Protein AF-A0A453R093-F1 (afdb_monomer_lite)

InterPro domains:
  IPR000368 Sucrose synthase, first GT-B domain [PF00862] (117-183)
  IPR012820 Sucrose synthase, plant/cyanobacteria [PTHR45839] (2-183)
  IPR056736 Sucrose synthase, EPBD domain [PF24862] (7-94)

Foldseek 3Di:
DPPCVVPPLLVVLQVLLVQCPP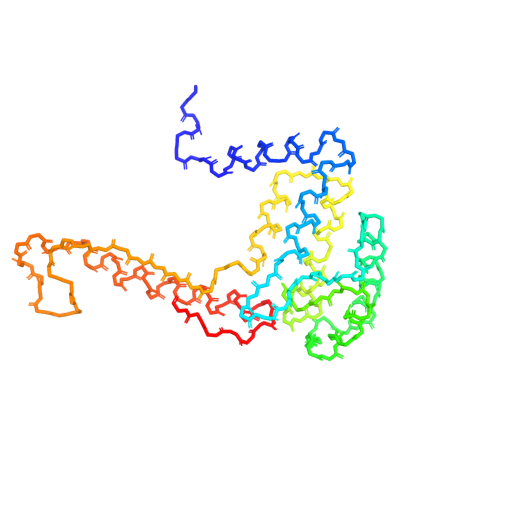DLCSCVVVVVVQAPDDDPNFRAFFHPQQDDPVLLLVLLVVLLVVLVVDDQAAACVVCQVVSVVSGGHFQQFGTSNSNNVLSVLVNCCSVPNDSVSSVVNVVLGLDAAEDDDDDPDADADPDDRDPPVVDHPVNVVVVVVVVVVQVVNVVSCVGRSHDGRGD

pLDDT: mean 90.34, std 8.11, range [52.41, 98.25]

Radius of gyration: 20.09 Å; chains: 1; bounding box: 46×47×55 Å

Organism: Aegilops tauschii subsp. strangulata (NCBI:txid200361)

Structure (mmCIF, N/CA/C/O backbone):
data_AF-A0A453R093-F1
#
_entry.id   AF-A0A453R093-F1
#
loop_
_atom_site.group_PDB
_atom_site.id
_atom_site.type_symbol
_atom_site.label_atom_id
_atom_site.label_alt_id
_atom_site.label_comp_id
_atom_site.label_asym_id
_atom_site.label_entity_id
_atom_site.label_seq_id
_atom_site.pdbx_PDB_ins_code
_atom_site.Cartn_x
_atom_site.Cartn_y
_atom_site.Cartn_z
_atom_site.occupancy
_atom_site.B_iso_or_equiv
_atom_site.auth_seq_id
_atom_site.auth_comp_id
_atom_site.auth_asym_id
_atom_site.auth_atom_id
_atom_site.pdbx_PDB_model_num
ATOM 1 N N . MET A 1 1 ? 12.941 30.585 -0.922 1.00 52.41 1 MET A N 1
ATOM 2 C CA . MET A 1 1 ? 12.038 29.636 -1.615 1.00 52.41 1 MET A CA 1
ATOM 3 C C . MET A 1 1 ? 12.786 28.580 -2.457 1.00 52.41 1 MET A C 1
ATOM 5 O O . MET A 1 1 ? 12.186 27.999 -3.345 1.00 52.41 1 MET A O 1
ATOM 9 N N . SER A 1 2 ? 14.050 28.238 -2.153 1.00 60.12 2 SER A N 1
ATOM 10 C CA . SER A 1 2 ? 14.812 27.173 -2.845 1.00 60.12 2 SER A CA 1
ATOM 11 C C . SER A 1 2 ? 14.693 25.779 -2.205 1.00 60.12 2 SER A C 1
ATOM 13 O O . SER A 1 2 ? 15.036 24.792 -2.839 1.00 60.12 2 SER A O 1
ATOM 15 N N . LYS A 1 3 ? 14.177 25.676 -0.968 1.00 62.78 3 LYS A N 1
ATOM 16 C CA . LYS A 1 3 ? 14.053 24.404 -0.220 1.00 62.78 3 LYS A CA 1
ATOM 17 C C . LYS A 1 3 ? 13.003 23.425 -0.787 1.00 62.78 3 LYS A C 1
ATOM 19 O O . LYS A 1 3 ? 12.952 22.280 -0.351 1.00 62.78 3 LYS A O 1
ATOM 24 N N . SER A 1 4 ? 12.161 23.865 -1.724 1.00 62.12 4 SER A N 1
ATOM 25 C CA . SER A 1 4 ? 11.025 23.089 -2.253 1.00 62.12 4 SER A CA 1
ATOM 26 C C . SER A 1 4 ? 11.316 22.385 -3.586 1.00 62.12 4 SER A C 1
ATOM 28 O O . SER A 1 4 ? 10.558 21.502 -3.983 1.00 62.12 4 SER A O 1
ATOM 30 N N . ILE A 1 5 ? 12.377 22.779 -4.299 1.00 76.50 5 ILE A N 1
ATOM 31 C CA . ILE A 1 5 ? 12.725 22.214 -5.611 1.00 76.50 5 ILE A CA 1
ATOM 32 C C . ILE A 1 5 ? 13.281 20.800 -5.392 1.00 76.50 5 ILE A C 1
ATOM 34 O O . ILE A 1 5 ? 14.203 20.624 -4.603 1.00 76.50 5 ILE A O 1
ATOM 38 N N . GLY A 1 6 ? 12.688 19.797 -6.050 1.00 81.94 6 GLY A N 1
ATOM 39 C CA . GLY A 1 6 ? 13.018 18.375 -5.861 1.00 81.94 6 GLY A CA 1
ATOM 40 C C . GLY A 1 6 ? 12.277 17.677 -4.708 1.00 81.94 6 GLY A C 1
ATOM 41 O O . GLY A 1 6 ? 12.310 16.457 -4.632 1.00 81.94 6 GLY A O 1
ATOM 42 N N . ASN A 1 7 ? 11.539 18.419 -3.869 1.00 82.06 7 ASN A N 1
ATOM 43 C CA . ASN A 1 7 ? 10.863 17.908 -2.662 1.00 82.06 7 ASN A CA 1
ATOM 44 C C . ASN A 1 7 ? 9.322 17.962 -2.765 1.00 82.06 7 ASN A C 1
ATOM 46 O O . ASN A 1 7 ? 8.621 18.230 -1.786 1.00 82.06 7 ASN A O 1
ATOM 50 N N . GLY A 1 8 ? 8.776 17.747 -3.966 1.00 84.62 8 GLY A N 1
ATOM 51 C CA . GLY A 1 8 ? 7.346 17.930 -4.253 1.00 84.62 8 GLY A CA 1
ATOM 52 C C . GLY A 1 8 ? 6.416 17.068 -3.392 1.00 84.62 8 GLY A C 1
ATOM 53 O O . GLY A 1 8 ? 5.395 17.567 -2.922 1.00 84.62 8 GLY A O 1
ATOM 54 N N . VAL A 1 9 ? 6.795 15.814 -3.117 1.00 83.56 9 VAL A N 1
ATOM 55 C CA . VAL A 1 9 ? 5.984 14.893 -2.300 1.00 83.56 9 VAL A CA 1
ATOM 56 C C . VAL A 1 9 ? 5.849 15.373 -0.853 1.00 83.56 9 VAL A C 1
ATOM 58 O O . VAL A 1 9 ? 4.753 15.376 -0.313 1.00 83.56 9 VAL A O 1
ATOM 61 N N . GLN A 1 10 ? 6.918 15.908 -0.257 1.00 81.12 10 GLN A N 1
ATOM 62 C CA . GLN A 1 10 ? 6.897 16.437 1.112 1.00 81.12 10 GLN A CA 1
ATOM 63 C C . GLN A 1 10 ? 5.990 17.669 1.215 1.00 81.12 10 GLN A C 1
ATOM 65 O O . GLN A 1 10 ? 5.255 17.850 2.189 1.00 81.12 10 GLN A O 1
ATOM 70 N N . PHE A 1 11 ? 6.012 18.524 0.187 1.00 82.88 11 PHE A N 1
ATOM 71 C CA . PHE A 1 11 ? 5.107 19.665 0.107 1.00 82.88 11 PHE A CA 1
ATOM 72 C C . PHE A 1 11 ? 3.649 19.214 -0.054 1.00 82.88 11 PHE A C 1
ATOM 74 O O . PHE A 1 11 ? 2.775 19.746 0.634 1.00 82.88 11 PHE A O 1
ATOM 81 N N . LEU A 1 12 ? 3.395 18.225 -0.919 1.00 83.00 12 LEU A N 1
ATOM 82 C CA . LEU A 1 12 ? 2.070 17.646 -1.124 1.00 83.00 12 LEU A CA 1
ATOM 83 C C . LEU A 1 12 ? 1.545 16.987 0.152 1.00 83.00 12 LEU A C 1
ATOM 85 O O . LEU A 1 12 ? 0.411 17.259 0.520 1.00 83.00 12 LEU A O 1
ATOM 89 N N . ASN A 1 13 ? 2.357 16.205 0.864 1.00 83.31 13 ASN A N 1
ATOM 90 C CA . ASN A 1 13 ? 1.965 15.553 2.115 1.00 83.31 13 ASN A CA 1
ATOM 91 C C . ASN A 1 13 ? 1.587 16.581 3.177 1.00 83.31 13 ASN A C 1
ATOM 93 O O . ASN A 1 13 ? 0.552 16.441 3.820 1.00 83.31 13 ASN A O 1
ATOM 97 N N . ARG A 1 14 ? 2.348 17.676 3.301 1.00 83.19 14 ARG A N 1
ATOM 98 C CA . ARG A 1 14 ? 1.981 18.785 4.192 1.00 83.19 14 ARG A CA 1
ATOM 99 C C . ARG A 1 14 ? 0.681 19.467 3.762 1.00 83.19 14 ARG A C 1
ATOM 101 O O . ARG A 1 14 ? -0.111 19.847 4.618 1.00 83.19 14 ARG A O 1
ATOM 108 N N . HIS A 1 15 ? 0.452 19.626 2.458 1.00 83.62 15 HIS A N 1
ATOM 109 C CA . HIS A 1 15 ? -0.776 20.228 1.940 1.00 83.62 15 HIS A CA 1
ATOM 110 C C . HIS A 1 15 ? -2.001 19.325 2.141 1.00 83.62 15 HIS A C 1
ATOM 112 O O . HIS A 1 15 ? -2.993 19.774 2.711 1.00 83.62 15 HIS A O 1
ATOM 118 N N . LEU A 1 16 ? -1.923 18.060 1.717 1.00 79.62 16 LEU A N 1
ATOM 119 C CA . LEU A 1 16 ? -2.947 17.040 1.935 1.00 79.62 16 LEU A CA 1
ATOM 120 C C . LEU A 1 16 ? -3.247 16.902 3.413 1.00 79.62 16 LEU A C 1
ATOM 122 O O . LEU A 1 16 ? -4.412 16.933 3.771 1.00 79.62 16 LEU A O 1
ATOM 126 N N . SER A 1 17 ? -2.216 16.865 4.256 1.00 78.81 17 SER A N 1
ATOM 127 C CA . SER A 1 17 ? -2.394 16.891 5.697 1.00 78.81 17 SER A CA 1
ATOM 128 C C . SER A 1 17 ? -3.195 18.126 6.109 1.00 78.81 17 SER A C 1
ATOM 130 O O . SER A 1 17 ? -4.321 18.015 6.571 1.00 78.81 17 SER A O 1
ATOM 132 N N . SER A 1 18 ? -2.722 19.332 5.800 1.00 80.50 18 SER A N 1
ATOM 133 C CA . SER A 1 18 ? -3.452 20.548 6.175 1.00 80.50 18 SER A CA 1
ATOM 134 C C . SER A 1 18 ? -4.906 20.606 5.678 1.00 80.50 18 SER A C 1
ATOM 136 O O . SER A 1 18 ? -5.718 21.251 6.326 1.00 80.50 18 SER A O 1
ATOM 138 N N . LYS A 1 19 ? -5.246 19.954 4.554 1.00 78.81 19 LYS A N 1
ATOM 139 C CA . LYS A 1 19 ? -6.584 19.973 3.940 1.00 78.81 19 LYS A CA 1
ATOM 140 C C . LYS A 1 19 ? -7.499 18.843 4.414 1.00 78.81 19 LYS A C 1
ATOM 142 O O . LYS A 1 19 ? -8.683 19.088 4.606 1.00 78.81 19 LYS A O 1
ATOM 147 N N . LEU A 1 20 ? -6.969 17.634 4.593 1.00 72.81 20 LEU A N 1
ATOM 148 C CA . LEU A 1 20 ? -7.695 16.469 5.114 1.00 72.81 20 LEU A CA 1
ATOM 149 C C . LEU A 1 20 ? -8.029 16.616 6.603 1.00 72.81 20 LEU A C 1
ATOM 151 O O . LEU A 1 20 ? -8.726 15.760 7.141 1.00 72.81 20 LEU A O 1
ATOM 155 N N . PHE A 1 21 ? -7.499 17.660 7.257 1.00 71.81 21 PHE A N 1
ATOM 156 C CA . PHE A 1 21 ? -7.534 17.840 8.708 1.00 71.81 21 PHE A CA 1
ATOM 157 C C . PHE A 1 21 ? -8.117 19.201 9.143 1.00 71.81 21 PHE A C 1
ATOM 159 O O . PHE A 1 21 ? -7.910 19.622 10.280 1.00 71.81 21 PHE A O 1
ATOM 166 N N . GLN A 1 22 ? -8.840 19.906 8.259 1.00 71.38 22 GLN A N 1
ATOM 167 C CA . GLN A 1 22 ? -9.545 21.153 8.612 1.00 71.38 22 GLN A CA 1
ATOM 168 C C . GLN A 1 22 ? -10.838 20.896 9.398 1.00 71.38 22 GLN A C 1
ATOM 170 O O . GLN A 1 22 ? -11.196 21.695 10.262 1.00 71.38 22 GLN A O 1
ATOM 175 N N . ASP A 1 23 ? -11.527 19.787 9.126 1.00 70.62 23 ASP A N 1
ATOM 176 C CA . ASP A 1 23 ? -12.752 19.386 9.820 1.00 70.62 23 ASP A CA 1
ATOM 177 C C . ASP A 1 23 ? -12.924 17.854 9.867 1.00 70.62 23 ASP A C 1
ATOM 179 O O . ASP A 1 23 ? -12.209 17.092 9.219 1.00 70.62 23 ASP A O 1
ATOM 183 N N . LYS A 1 24 ? -13.898 17.361 10.642 1.00 66.94 24 LYS A N 1
ATOM 184 C CA . LYS A 1 24 ? -14.186 15.915 10.704 1.00 66.94 24 LYS A CA 1
ATOM 185 C C . LYS A 1 24 ? -14.657 15.339 9.366 1.00 66.94 24 LYS A C 1
ATOM 187 O O . LYS A 1 24 ? -14.552 14.132 9.173 1.00 66.94 24 LYS A O 1
ATOM 192 N N . GLU A 1 25 ? -15.184 16.163 8.464 1.00 74.56 25 GLU A N 1
ATOM 193 C CA . GLU A 1 25 ? -15.658 15.704 7.157 1.00 74.56 25 GLU A CA 1
ATOM 194 C C . GLU A 1 25 ? -14.514 15.553 6.141 1.00 74.56 25 GLU A C 1
ATOM 196 O O . GLU A 1 25 ? -14.600 14.762 5.203 1.00 74.56 25 GLU A O 1
ATOM 201 N N . SER A 1 26 ? -13.390 16.225 6.368 1.00 81.44 26 SER A N 1
ATOM 202 C CA . SER A 1 26 ? -12.232 16.234 5.480 1.00 81.44 26 SER A CA 1
ATOM 203 C C . SER A 1 26 ? -11.466 14.907 5.444 1.00 81.44 26 SER A C 1
ATOM 205 O O . SER A 1 26 ? -10.651 14.705 4.547 1.00 81.44 26 SER A O 1
ATOM 207 N N . LEU A 1 27 ? -11.821 13.950 6.312 1.00 84.94 27 LEU A N 1
ATOM 208 C CA . LEU A 1 27 ? -11.357 12.557 6.281 1.00 84.94 27 LEU A CA 1
ATOM 209 C C . LEU A 1 27 ? -12.238 11.620 5.432 1.00 84.94 27 LEU A C 1
ATOM 211 O O . LEU A 1 27 ? -11.811 10.509 5.110 1.00 84.94 27 LEU A O 1
ATOM 215 N N . TYR A 1 28 ? -13.441 12.034 5.012 1.00 89.06 28 TYR A N 1
ATOM 216 C CA . TYR A 1 28 ? -14.270 11.219 4.110 1.00 89.06 28 TYR A CA 1
ATOM 217 C C . TYR A 1 28 ? -13.588 10.858 2.784 1.00 89.06 28 TYR A C 1
ATOM 219 O O . TYR A 1 28 ? -13.770 9.726 2.338 1.00 89.06 28 TYR A O 1
ATOM 227 N N . PRO A 1 29 ? -12.782 11.731 2.147 1.00 89.50 29 PRO A N 1
ATOM 228 C CA . PRO A 1 29 ? -11.991 11.349 0.982 1.00 89.50 29 PRO A CA 1
ATOM 229 C C . PRO A 1 29 ? -11.083 10.143 1.240 1.00 89.50 29 PRO A C 1
ATOM 231 O O . PRO A 1 29 ? -10.997 9.274 0.379 1.00 89.50 29 PRO A O 1
ATOM 234 N N . LEU A 1 30 ? -10.462 10.046 2.424 1.00 90.25 30 LEU A N 1
ATOM 235 C CA . LEU A 1 30 ? -9.628 8.899 2.794 1.00 90.25 30 LEU A CA 1
ATOM 236 C C . LEU A 1 30 ? -10.471 7.630 2.969 1.00 90.25 30 LEU A C 1
ATOM 238 O O . LEU A 1 30 ? -10.119 6.581 2.436 1.00 90.25 30 LEU A O 1
ATOM 242 N N . LEU A 1 31 ? -11.612 7.730 3.657 1.00 92.69 31 LEU A N 1
ATOM 243 C CA . LEU A 1 31 ? -12.552 6.613 3.794 1.00 92.69 31 LEU A CA 1
ATOM 244 C C . LEU A 1 31 ? -13.027 6.114 2.422 1.00 92.69 31 LEU A C 1
ATOM 246 O O . LEU A 1 31 ? -12.990 4.918 2.148 1.00 92.69 31 LEU A O 1
ATOM 250 N N . ASN A 1 32 ? -13.449 7.029 1.551 1.00 93.06 32 ASN A N 1
ATOM 251 C CA . ASN A 1 32 ? -13.928 6.701 0.212 1.00 93.06 32 ASN A CA 1
ATOM 252 C C . ASN A 1 32 ? -12.815 6.110 -0.654 1.00 93.06 32 ASN A C 1
ATOM 254 O O . ASN A 1 32 ? -13.070 5.167 -1.395 1.00 93.06 32 ASN A O 1
ATOM 258 N N . PHE A 1 33 ? -11.590 6.622 -0.531 1.00 92.94 33 PHE A N 1
ATOM 259 C CA . PHE A 1 33 ? -10.420 6.069 -1.203 1.00 92.94 33 PHE A CA 1
ATOM 260 C C . PHE A 1 33 ? -10.176 4.610 -0.800 1.00 92.94 33 PHE A C 1
ATOM 262 O O . PHE A 1 33 ? -10.041 3.756 -1.672 1.00 92.94 33 PHE A O 1
ATOM 269 N N . LEU A 1 34 ? -10.192 4.312 0.503 1.00 95.25 34 LEU A N 1
ATOM 270 C CA . LEU A 1 34 ? -10.005 2.951 1.008 1.00 95.25 34 LEU A CA 1
ATOM 271 C C . LEU A 1 34 ? -11.150 2.011 0.594 1.00 95.25 34 LEU A C 1
ATOM 273 O O . LEU A 1 34 ? -10.889 0.867 0.248 1.00 95.25 34 LEU A O 1
ATOM 277 N N . LYS A 1 35 ? -12.403 2.488 0.581 1.00 95.12 35 LYS A N 1
ATOM 278 C CA . LYS A 1 35 ? -13.572 1.703 0.134 1.00 95.12 35 LYS A CA 1
ATOM 279 C C . LYS A 1 35 ? -13.587 1.426 -1.367 1.00 95.12 35 LYS A C 1
ATOM 281 O O . LYS A 1 35 ? -14.018 0.365 -1.799 1.00 95.12 35 LYS A O 1
ATOM 286 N N . ALA A 1 36 ? -13.161 2.395 -2.174 1.00 93.62 36 ALA A N 1
ATOM 287 C CA . ALA A 1 36 ? -13.112 2.255 -3.627 1.00 93.62 36 ALA A CA 1
ATOM 288 C C . ALA A 1 36 ? -11.931 1.388 -4.095 1.00 93.62 36 ALA A C 1
ATOM 290 O O . ALA A 1 36 ? -11.797 1.125 -5.292 1.00 93.62 36 ALA A O 1
ATOM 291 N N . HIS A 1 37 ? -11.052 0.972 -3.180 1.00 93.12 37 HIS A N 1
ATOM 292 C CA . HIS A 1 37 ? -9.836 0.267 -3.524 1.00 93.12 37 HIS A CA 1
ATOM 293 C C . HIS A 1 37 ? -10.129 -1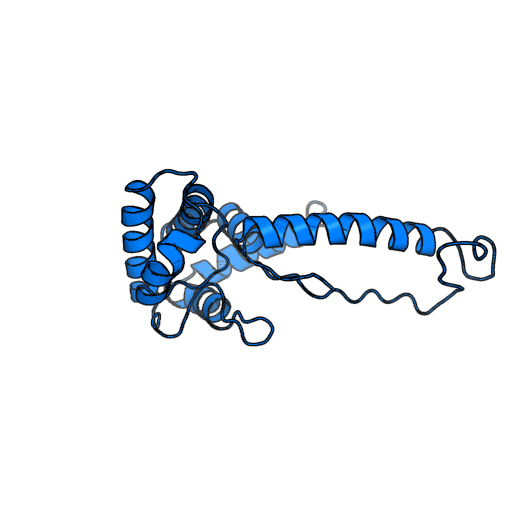.181 -3.940 1.00 93.12 37 HIS A C 1
ATOM 295 O O . HIS A 1 37 ? -10.510 -2.039 -3.143 1.00 93.12 37 HIS A O 1
ATOM 301 N N . ASN A 1 38 ? -9.945 -1.454 -5.229 1.00 93.00 38 ASN A N 1
ATOM 302 C CA . ASN A 1 38 ? -10.201 -2.748 -5.844 1.00 93.00 38 ASN A CA 1
ATOM 303 C C . ASN A 1 38 ? -9.131 -3.043 -6.897 1.00 93.00 38 ASN A C 1
ATOM 305 O O . ASN A 1 38 ? -8.684 -2.146 -7.614 1.00 93.00 38 ASN A O 1
ATOM 309 N N . TYR A 1 39 ? -8.758 -4.313 -7.026 1.00 92.38 39 TYR A N 1
ATOM 310 C CA . TYR A 1 39 ? -7.906 -4.779 -8.112 1.00 92.38 39 TYR A CA 1
ATOM 311 C C . TYR A 1 39 ? -8.448 -6.085 -8.689 1.00 92.38 39 TYR A C 1
ATOM 313 O O . TYR A 1 39 ? -8.601 -7.076 -7.978 1.00 92.38 39 TYR A O 1
ATOM 321 N N . LYS A 1 40 ? -8.727 -6.090 -10.001 1.00 89.50 40 LYS A N 1
ATOM 322 C CA . LYS A 1 40 ? -9.267 -7.245 -10.748 1.00 89.50 40 LYS A CA 1
ATOM 323 C C . LYS A 1 40 ? -10.503 -7.890 -10.097 1.00 89.50 40 LYS A C 1
ATOM 325 O O . LYS A 1 40 ? -10.661 -9.105 -10.143 1.00 89.50 40 LYS A O 1
ATOM 330 N N . GLY A 1 41 ? -11.384 -7.085 -9.502 1.00 88.12 41 GLY A N 1
ATOM 331 C CA . GLY A 1 41 ? -12.599 -7.570 -8.845 1.00 88.12 41 GLY A CA 1
ATOM 332 C C . GLY A 1 41 ? -12.405 -7.964 -7.380 1.00 88.12 41 GLY A C 1
ATOM 333 O O . GLY A 1 41 ? -13.397 -8.147 -6.684 1.00 88.12 41 GLY A O 1
ATOM 334 N N . THR A 1 42 ? -11.171 -7.997 -6.873 1.00 88.94 42 THR A N 1
ATOM 335 C CA . THR A 1 42 ? -10.887 -8.207 -5.449 1.00 88.94 42 THR A CA 1
ATOM 336 C C . THR A 1 42 ? -10.915 -6.872 -4.711 1.00 88.94 42 THR A C 1
ATOM 338 O O . THR A 1 42 ? -10.069 -6.007 -4.952 1.00 88.94 42 THR A O 1
ATOM 341 N N . THR A 1 43 ? -11.887 -6.703 -3.815 1.00 93.81 43 THR A N 1
ATOM 342 C CA . THR A 1 43 ? -11.948 -5.560 -2.891 1.00 93.81 43 THR A CA 1
ATOM 343 C C . THR A 1 43 ? -10.817 -5.656 -1.872 1.00 93.81 43 THR A C 1
ATOM 345 O O . THR A 1 43 ? -10.492 -6.742 -1.392 1.00 93.81 43 THR A O 1
ATOM 348 N N . MET A 1 44 ? -10.204 -4.519 -1.564 1.00 95.19 44 MET A N 1
ATOM 349 C CA . MET A 1 44 ? -9.090 -4.404 -0.628 1.00 95.19 44 MET A CA 1
ATOM 350 C C . MET A 1 44 ? -9.382 -3.322 0.407 1.00 95.19 44 MET A C 1
ATOM 352 O O . MET A 1 44 ? -10.225 -2.457 0.194 1.00 95.19 44 MET A O 1
ATOM 356 N N . MET A 1 45 ? -8.648 -3.356 1.518 1.00 96.50 45 MET A N 1
ATOM 357 C CA . MET A 1 45 ? -8.775 -2.440 2.654 1.00 96.50 45 MET A CA 1
ATOM 358 C C . MET A 1 45 ? -10.149 -2.497 3.331 1.00 96.50 45 MET A C 1
ATOM 360 O O . MET A 1 45 ? -10.270 -3.126 4.380 1.00 96.50 45 MET A O 1
ATOM 364 N N . LEU A 1 46 ? -11.174 -1.857 2.760 1.00 97.56 46 LEU A N 1
ATOM 365 C CA . LEU A 1 46 ? -12.500 -1.699 3.358 1.00 97.56 46 LEU A CA 1
ATOM 366 C C . LEU A 1 46 ? -13.600 -2.203 2.427 1.00 97.56 46 LEU A C 1
ATOM 368 O O . LEU A 1 46 ? -13.599 -1.892 1.240 1.00 97.56 46 LEU A O 1
ATOM 372 N N . ASN A 1 47 ? -14.589 -2.902 2.984 1.00 95.94 47 ASN A N 1
ATOM 373 C CA . ASN A 1 47 ? -15.808 -3.265 2.259 1.00 95.94 47 ASN A CA 1
ATOM 374 C C . ASN A 1 47 ? -17.008 -2.373 2.629 1.00 95.94 47 ASN A C 1
ATOM 376 O O . ASN A 1 47 ? -16.931 -1.454 3.453 1.00 95.94 47 ASN A O 1
ATOM 380 N N . ASP A 1 48 ? -18.158 -2.681 2.031 1.00 93.62 48 ASP A N 1
ATOM 381 C CA . ASP A 1 48 ? -19.398 -1.914 2.171 1.00 93.62 48 ASP A CA 1
ATOM 382 C C . ASP A 1 48 ? -20.034 -1.967 3.569 1.00 93.62 48 ASP A C 1
ATOM 384 O O . ASP A 1 48 ? -21.016 -1.271 3.828 1.00 93.62 48 ASP A O 1
ATOM 388 N N . ARG A 1 49 ? -19.499 -2.737 4.522 1.00 95.38 49 ARG A N 1
ATOM 389 C CA . ARG A 1 49 ? -19.969 -2.684 5.917 1.00 95.38 49 ARG A CA 1
ATOM 390 C C . ARG A 1 49 ? -19.591 -1.362 6.586 1.00 95.38 49 ARG A C 1
ATOM 392 O O . ARG A 1 49 ? -20.292 -0.918 7.496 1.00 95.38 49 ARG A O 1
ATOM 399 N N . ILE A 1 50 ? -18.527 -0.699 6.124 1.00 96.12 50 ILE A N 1
ATOM 400 C CA . ILE A 1 50 ? -18.078 0.581 6.677 1.00 96.12 50 ILE A CA 1
ATOM 401 C C . ILE A 1 50 ? -18.687 1.739 5.882 1.00 96.12 50 ILE A C 1
ATOM 403 O O . ILE A 1 50 ? -18.326 2.009 4.739 1.00 96.12 50 ILE A O 1
ATOM 407 N N . GLN A 1 51 ? -19.624 2.459 6.501 1.00 92.56 51 GLN A N 1
ATOM 408 C CA . GLN A 1 51 ? -20.362 3.559 5.855 1.00 92.56 51 GLN A CA 1
ATOM 409 C C . GLN A 1 51 ? -20.055 4.946 6.432 1.00 92.56 51 GLN A C 1
ATOM 411 O O . GLN A 1 51 ? -20.486 5.953 5.884 1.00 92.56 51 GLN A O 1
ATOM 416 N N . SER A 1 52 ? -19.309 5.026 7.534 1.00 94.12 52 SER A N 1
ATOM 417 C CA . SER A 1 52 ? -18.975 6.298 8.181 1.00 94.12 52 SER A CA 1
ATOM 418 C C . SER A 1 52 ? -17.625 6.231 8.883 1.00 94.12 52 SER A C 1
ATOM 420 O O . SER A 1 52 ? -17.154 5.147 9.226 1.00 94.12 52 SER A O 1
ATOM 422 N N . LEU A 1 53 ? -17.040 7.397 9.173 1.00 92.06 53 LEU A N 1
ATOM 423 C CA . LEU A 1 53 ? -15.795 7.503 9.943 1.00 92.06 53 LEU A CA 1
ATOM 424 C C . LEU A 1 53 ? -15.926 6.912 11.355 1.00 92.06 53 LEU A C 1
ATOM 426 O O . LEU A 1 53 ? -15.001 6.273 11.846 1.00 92.06 53 LEU A O 1
ATOM 430 N N . ARG A 1 54 ? -17.098 7.051 11.992 1.00 92.88 54 ARG A N 1
ATOM 431 C CA . ARG A 1 54 ? -17.372 6.412 13.293 1.00 92.88 54 ARG A CA 1
ATOM 432 C C . ARG A 1 54 ? -17.395 4.888 13.180 1.00 92.88 54 ARG A C 1
ATOM 434 O O . ARG A 1 54 ? -16.857 4.205 14.046 1.00 92.88 54 ARG A O 1
ATOM 441 N N . GLY A 1 55 ? -18.006 4.366 12.114 1.00 95.50 55 GLY A N 1
ATOM 442 C CA . GLY A 1 55 ? -18.004 2.934 11.815 1.00 95.50 55 GLY A CA 1
ATOM 443 C C . GLY A 1 55 ? -16.590 2.409 11.575 1.00 95.50 55 GLY A C 1
ATOM 444 O O . GLY A 1 55 ? -16.224 1.389 12.151 1.00 95.50 55 GLY A O 1
ATOM 445 N N . LEU A 1 56 ? -15.783 3.154 10.810 1.00 95.81 56 LEU A N 1
ATOM 446 C CA . LEU A 1 56 ? -14.376 2.837 10.563 1.00 95.81 56 LEU A CA 1
ATOM 447 C C . LEU A 1 56 ? -13.593 2.763 11.875 1.00 95.81 56 LEU A C 1
ATOM 449 O O . LEU A 1 56 ? -13.000 1.734 12.173 1.00 95.81 56 LEU A O 1
ATOM 453 N N . GLN A 1 57 ? -13.646 3.815 12.693 1.00 95.06 57 GLN A N 1
ATOM 454 C CA . GLN A 1 57 ? -12.913 3.862 13.958 1.00 95.06 57 GLN A CA 1
ATOM 455 C C . GLN A 1 57 ? -13.325 2.722 14.903 1.00 95.06 57 GLN A C 1
ATOM 457 O O . GLN A 1 57 ? -12.473 2.109 15.540 1.00 95.06 57 GLN A O 1
ATOM 462 N N . SER A 1 58 ? -14.620 2.388 14.969 1.00 96.69 58 SER A N 1
ATOM 463 C CA . SER A 1 58 ? -15.096 1.260 15.778 1.00 96.69 58 SER A CA 1
ATOM 464 C C . SER A 1 58 ? -14.592 -0.092 15.265 1.00 96.69 58 SER A C 1
ATOM 466 O O . SER A 1 58 ? -14.215 -0.936 16.077 1.00 96.69 58 SER A O 1
ATOM 468 N N . ALA A 1 59 ? -14.574 -0.305 13.946 1.00 97.94 59 ALA A N 1
ATOM 469 C CA . ALA A 1 59 ? -14.054 -1.529 13.343 1.00 97.94 59 ALA A CA 1
ATOM 470 C C . ALA A 1 59 ? -12.547 -1.685 13.590 1.00 97.94 59 ALA A C 1
ATOM 472 O O . ALA A 1 59 ? -12.108 -2.758 13.999 1.00 97.94 59 ALA A O 1
ATOM 473 N N . LEU A 1 60 ? -11.779 -0.603 13.418 1.00 97.75 60 LEU A N 1
ATOM 474 C CA . LEU A 1 60 ? -10.334 -0.588 13.644 1.00 97.75 60 LEU A CA 1
ATOM 475 C C . LEU A 1 60 ? -9.974 -0.897 15.103 1.00 97.75 60 LEU A C 1
ATOM 477 O O . LEU A 1 60 ? -9.122 -1.747 15.328 1.00 97.75 60 LEU A O 1
ATOM 481 N N . ARG A 1 61 ? -10.664 -0.309 16.094 1.00 97.62 61 ARG A N 1
ATOM 482 C CA . ARG A 1 61 ? -10.411 -0.629 17.515 1.00 97.62 61 ARG A CA 1
ATOM 483 C C . ARG A 1 61 ? -10.707 -2.090 17.854 1.00 97.62 61 ARG A C 1
ATOM 485 O O . ARG A 1 61 ? -9.913 -2.736 18.522 1.00 97.62 61 ARG A O 1
ATOM 492 N N . LYS A 1 62 ? -11.814 -2.646 17.345 1.00 97.88 62 LYS A N 1
ATOM 493 C CA . LYS A 1 62 ? -12.143 -4.073 17.541 1.00 97.88 62 LYS A CA 1
ATOM 494 C C . LYS A 1 62 ? -11.108 -4.999 16.902 1.00 97.88 62 LYS A C 1
ATOM 496 O O . LYS A 1 62 ? -10.833 -6.073 17.432 1.00 97.88 62 LYS A O 1
ATOM 501 N N . ALA A 1 63 ? -10.581 -4.609 15.744 1.00 97.81 63 ALA A N 1
ATOM 502 C CA . ALA A 1 63 ? -9.516 -5.339 15.077 1.00 97.81 63 ALA A CA 1
ATOM 503 C C . ALA A 1 63 ? -8.205 -5.259 15.873 1.00 97.81 63 ALA A C 1
ATOM 505 O O . ALA A 1 63 ? -7.590 -6.294 16.100 1.00 97.81 63 ALA A O 1
ATOM 506 N N . GLU A 1 64 ? -7.823 -4.074 16.354 1.00 97.31 64 GLU A N 1
ATOM 507 C CA . GLU A 1 64 ? -6.645 -3.857 17.205 1.00 97.31 64 GLU A CA 1
ATOM 508 C C . GLU A 1 64 ? -6.711 -4.697 18.493 1.00 97.31 64 GLU A C 1
ATOM 510 O O . GLU A 1 64 ? -5.797 -5.474 18.760 1.00 97.31 64 GLU A O 1
ATOM 515 N N . GLU A 1 65 ? -7.832 -4.652 19.224 1.00 97.31 65 GLU A N 1
ATOM 516 C CA . GLU A 1 65 ? -8.064 -5.468 20.429 1.00 97.31 65 GLU A CA 1
ATOM 517 C C . GLU A 1 65 ? -7.887 -6.970 20.161 1.00 97.31 65 GLU A C 1
ATOM 519 O O . GLU A 1 65 ? -7.305 -7.697 20.968 1.00 97.31 65 GLU A O 1
ATOM 524 N N . TYR A 1 66 ? -8.374 -7.450 19.014 1.00 97.56 66 TYR A N 1
ATOM 525 C CA . TYR A 1 66 ? -8.201 -8.844 18.626 1.00 97.56 66 TYR A CA 1
ATOM 526 C C . TYR A 1 66 ? -6.749 -9.177 18.267 1.00 97.56 66 TYR A C 1
ATOM 528 O O . TYR A 1 66 ? -6.254 -10.224 18.681 1.00 97.56 66 TYR A O 1
ATOM 536 N N . LEU A 1 67 ? -6.057 -8.309 17.527 1.00 97.50 67 LEU A N 1
ATOM 537 C CA . LEU A 1 67 ? -4.669 -8.538 17.113 1.00 97.50 67 LEU A CA 1
ATOM 538 C C . LEU A 1 67 ? -3.718 -8.610 18.308 1.00 97.50 67 LEU A C 1
ATOM 540 O O . LEU A 1 67 ? -2.807 -9.428 18.301 1.00 97.50 67 LEU A O 1
ATOM 544 N N . VAL A 1 68 ? -3.973 -7.824 19.358 1.00 96.75 68 VAL A N 1
ATOM 545 C CA . VAL A 1 68 ? -3.214 -7.886 20.620 1.00 96.75 68 VAL A CA 1
ATOM 546 C C . VAL A 1 68 ? -3.429 -9.218 21.358 1.00 96.75 68 VAL A C 1
ATOM 548 O O . VAL A 1 68 ? -2.586 -9.631 22.151 1.00 96.75 68 VAL A O 1
ATOM 551 N N . SER A 1 69 ? -4.538 -9.919 21.098 1.00 96.69 69 SER A N 1
ATOM 552 C CA . SER A 1 69 ? -4.859 -11.201 21.742 1.00 96.69 69 SER A CA 1
ATOM 553 C C . SER A 1 69 ? -4.235 -12.434 21.073 1.00 96.69 69 SER A C 1
ATOM 555 O O . SER A 1 69 ? -4.327 -13.529 21.631 1.00 96.69 69 SER A O 1
ATOM 557 N N . ILE A 1 70 ? -3.608 -12.282 19.900 1.00 97.44 70 ILE A N 1
ATOM 558 C CA . ILE A 1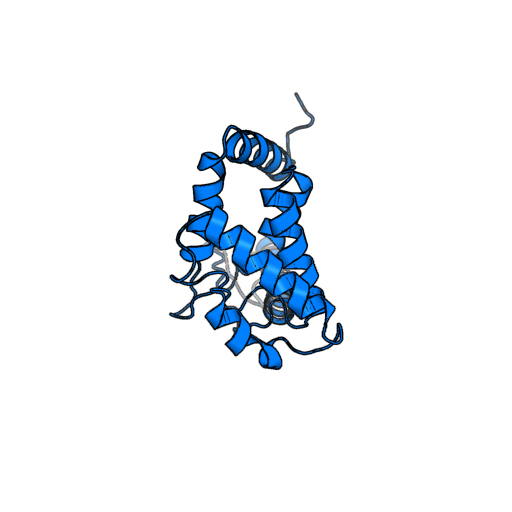 70 ? -3.009 -13.380 19.123 1.00 97.44 70 ILE A CA 1
ATOM 559 C C . ILE A 1 70 ? -1.490 -13.186 18.941 1.00 97.44 70 ILE A C 1
ATOM 561 O O . ILE A 1 70 ? -0.998 -12.066 19.072 1.00 97.44 70 ILE A O 1
ATOM 565 N N . PRO A 1 71 ? -0.719 -14.247 18.632 1.00 98.19 71 PRO A N 1
ATOM 566 C CA . PRO A 1 71 ? 0.712 -14.124 18.341 1.00 98.19 71 PRO A CA 1
ATOM 567 C C . PRO A 1 71 ? 1.015 -13.186 17.161 1.00 98.19 71 PRO A C 1
ATOM 569 O O . PRO A 1 71 ? 0.332 -13.221 16.136 1.00 98.19 71 PRO A O 1
ATOM 572 N N . GLU A 1 72 ? 2.078 -12.384 17.276 1.00 97.69 72 GLU A N 1
ATOM 573 C CA . GLU A 1 72 ? 2.499 -11.387 16.274 1.00 97.69 72 GLU A CA 1
ATOM 574 C C . GLU A 1 72 ? 2.797 -11.978 14.881 1.00 97.69 72 GLU A C 1
ATOM 576 O O . GLU A 1 72 ? 2.648 -11.299 13.857 1.00 97.69 72 GLU A O 1
ATOM 581 N N . ASP A 1 73 ? 3.232 -13.235 14.839 1.00 97.50 73 ASP A N 1
ATOM 582 C CA . ASP A 1 73 ? 3.595 -13.993 13.644 1.00 97.50 73 ASP A CA 1
ATOM 583 C C . ASP A 1 73 ? 2.409 -14.722 12.997 1.00 97.50 73 ASP A C 1
ATOM 585 O O . ASP A 1 73 ? 2.572 -15.289 11.917 1.00 97.50 73 ASP A O 1
ATOM 589 N N . THR A 1 74 ? 1.213 -14.652 13.600 1.00 98.00 74 THR A N 1
ATOM 590 C CA . THR A 1 74 ? -0.003 -15.277 13.059 1.00 98.00 74 THR A CA 1
ATOM 591 C C . THR A 1 74 ? -0.267 -14.772 11.634 1.00 98.00 74 THR A C 1
ATOM 593 O O . THR A 1 74 ? -0.421 -13.559 11.442 1.00 98.00 74 THR A O 1
ATOM 596 N N . PRO A 1 75 ? -0.347 -15.657 10.626 1.00 97.75 75 PRO A N 1
ATOM 597 C CA . PRO A 1 75 ? -0.647 -15.273 9.251 1.00 97.75 75 PRO A CA 1
ATOM 598 C C . PRO A 1 75 ? -2.037 -14.646 9.108 1.00 97.75 75 PRO A C 1
ATOM 600 O O . PRO A 1 75 ? -3.016 -15.132 9.680 1.00 97.75 75 PRO A O 1
ATOM 603 N N . SER A 1 76 ? -2.168 -13.619 8.263 1.00 96.38 76 SER A N 1
ATOM 604 C CA . SER A 1 76 ? -3.455 -12.940 8.046 1.00 96.38 76 SER A CA 1
ATOM 605 C C . SER A 1 76 ? -4.547 -13.850 7.488 1.00 96.38 76 SER A C 1
ATOM 607 O O . SER A 1 76 ? -5.728 -13.666 7.784 1.00 96.38 76 SER A O 1
ATOM 609 N N . SER A 1 77 ? -4.169 -14.911 6.771 1.00 95.81 77 SER A N 1
ATOM 610 C CA . SER A 1 77 ? -5.090 -15.955 6.314 1.00 95.81 77 SER A CA 1
ATOM 611 C C . SER A 1 77 ? -5.926 -16.580 7.431 1.00 95.81 77 SER A C 1
ATOM 613 O O . SER A 1 77 ? -7.062 -16.964 7.163 1.00 95.81 77 SER A O 1
ATOM 615 N N . GLU A 1 78 ? -5.410 -16.656 8.661 1.00 97.25 78 GLU A N 1
ATOM 616 C CA . GLU A 1 78 ? -6.104 -17.291 9.788 1.00 97.25 78 GLU A CA 1
ATOM 617 C C . GLU A 1 78 ? -7.228 -16.426 10.372 1.00 97.25 78 GLU A C 1
ATOM 619 O O . GLU A 1 78 ? -8.192 -16.955 10.923 1.00 97.25 78 GLU A O 1
ATOM 624 N N . PHE A 1 79 ? -7.151 -15.100 10.221 1.00 96.62 79 PHE A N 1
ATOM 625 C CA . PHE A 1 79 ? -8.130 -14.168 10.791 1.00 96.62 79 PHE A CA 1
ATOM 626 C C . PHE A 1 79 ? -8.881 -13.311 9.764 1.00 96.62 79 PHE A C 1
ATOM 628 O O . PHE A 1 79 ? -9.786 -12.565 10.143 1.00 96.62 79 PHE A O 1
ATOM 635 N N . ASN A 1 80 ? -8.579 -13.451 8.469 1.00 94.25 80 ASN A N 1
ATOM 636 C CA . ASN A 1 80 ? -9.234 -12.706 7.389 1.00 94.25 80 ASN A CA 1
ATOM 637 C C . ASN A 1 80 ? -10.768 -12.788 7.441 1.00 94.25 80 ASN A C 1
ATOM 639 O O . ASN A 1 80 ? -11.428 -11.767 7.282 1.00 94.25 80 ASN A O 1
ATOM 643 N N . HIS A 1 81 ? -11.351 -13.962 7.713 1.00 95.56 81 HIS A N 1
ATOM 644 C CA . HIS A 1 81 ? -12.814 -14.109 7.778 1.00 95.56 81 HIS A CA 1
ATOM 645 C C . HIS A 1 81 ? -13.432 -13.216 8.863 1.00 95.56 81 HIS A C 1
ATOM 647 O O . HIS A 1 81 ? -14.395 -12.490 8.623 1.00 95.56 81 HIS A O 1
ATOM 653 N N . ARG A 1 82 ? -12.829 -13.208 10.056 1.00 96.19 82 ARG A N 1
ATOM 654 C CA . ARG A 1 82 ? -13.255 -12.348 11.167 1.00 96.19 82 ARG A CA 1
ATOM 655 C C . ARG A 1 82 ? -13.106 -10.864 10.820 1.00 96.19 82 ARG A C 1
ATOM 657 O O . ARG A 1 82 ? -13.940 -10.053 11.205 1.00 96.19 82 ARG A O 1
ATOM 664 N N . PHE A 1 83 ? -12.059 -10.501 10.085 1.00 97.56 83 PHE A N 1
ATOM 665 C CA . PHE A 1 83 ? -11.823 -9.123 9.646 1.00 97.56 83 PHE A CA 1
ATOM 666 C C . PHE A 1 83 ? -12.857 -8.667 8.617 1.00 97.56 83 PHE A C 1
ATOM 668 O O . PHE A 1 83 ? -13.393 -7.565 8.733 1.00 97.56 83 PHE A O 1
ATOM 675 N N . GLN A 1 84 ? -13.233 -9.543 7.688 1.00 96.56 84 GLN A N 1
ATOM 676 C CA . GLN A 1 84 ? -14.272 -9.261 6.700 1.00 96.56 84 GLN A CA 1
ATOM 677 C C . GLN A 1 84 ? -15.628 -8.967 7.350 1.00 96.56 84 GLN A C 1
ATOM 679 O O . GLN A 1 84 ? -16.351 -8.076 6.893 1.00 96.56 84 GLN A O 1
ATOM 684 N N . GLU A 1 85 ? -15.960 -9.644 8.455 1.00 96.69 85 GLU A N 1
ATOM 685 C CA . GLU A 1 85 ? -17.158 -9.355 9.258 1.00 96.69 85 GLU A CA 1
ATOM 686 C C . GLU A 1 85 ? -17.125 -7.955 9.891 1.00 96.69 85 GLU A C 1
ATOM 688 O O . GLU A 1 85 ? -18.166 -7.298 9.981 1.00 96.69 85 GLU A O 1
ATOM 693 N N . LEU A 1 86 ? -15.937 -7.469 10.274 1.00 97.25 86 LEU A N 1
ATOM 694 C CA . LEU A 1 86 ? -15.712 -6.099 10.760 1.00 97.25 86 LEU A CA 1
ATOM 695 C C . LEU A 1 86 ? -15.700 -5.055 9.633 1.00 97.25 86 LEU A C 1
ATOM 697 O O . LEU A 1 86 ? -15.750 -3.857 9.903 1.00 97.25 86 LEU A O 1
ATOM 701 N N . GLY A 1 87 ? -15.661 -5.500 8.380 1.00 97.31 87 GLY A N 1
ATOM 702 C CA . GLY A 1 87 ? -15.588 -4.643 7.205 1.00 97.31 87 GLY A CA 1
ATOM 703 C C . GLY A 1 87 ? -14.176 -4.382 6.682 1.00 97.31 87 GLY A C 1
ATOM 704 O O . GLY A 1 87 ? -13.994 -3.476 5.870 1.00 97.31 87 GLY A O 1
ATOM 705 N N . LEU A 1 88 ? -13.194 -5.156 7.151 1.00 98.00 88 LEU A N 1
ATOM 706 C CA . LEU A 1 88 ? -11.789 -5.073 6.768 1.00 98.00 88 LEU A CA 1
ATOM 707 C C . LEU A 1 88 ? -11.453 -6.207 5.787 1.00 98.00 88 LEU A C 1
ATOM 709 O O . LEU A 1 88 ? -11.538 -7.385 6.128 1.00 98.00 88 LEU A O 1
ATOM 713 N N . GLU A 1 89 ? -11.077 -5.848 4.565 1.00 97.56 89 GLU A N 1
ATOM 714 C CA . GLU A 1 89 ? -10.623 -6.785 3.530 1.00 97.56 89 GLU A CA 1
ATOM 715 C C . GLU A 1 89 ? -9.104 -6.995 3.592 1.00 97.56 89 GLU A C 1
ATOM 717 O O . GLU A 1 89 ? -8.428 -6.464 4.466 1.00 97.56 89 GLU A O 1
ATOM 722 N N . LYS A 1 90 ? -8.535 -7.764 2.659 1.00 95.94 90 LYS A N 1
ATOM 723 C CA . LYS A 1 90 ? -7.078 -7.965 2.559 1.00 95.94 90 LYS A CA 1
ATOM 724 C C . LYS A 1 90 ? -6.341 -6.665 2.197 1.00 95.94 90 LYS A C 1
ATOM 726 O O . LYS A 1 90 ? -6.934 -5.740 1.642 1.00 95.94 90 LYS A O 1
ATOM 731 N N . GLY A 1 91 ? -5.030 -6.633 2.447 1.00 95.88 91 GLY A N 1
ATOM 732 C CA . GLY A 1 91 ? -4.157 -5.505 2.093 1.00 95.88 91 GLY A CA 1
ATOM 733 C C . GLY A 1 91 ? -3.586 -4.717 3.277 1.00 95.88 91 GLY A C 1
ATOM 734 O O . GLY A 1 91 ? -2.902 -3.727 3.047 1.00 95.88 91 GLY A O 1
ATOM 735 N N . TRP A 1 92 ? -3.858 -5.143 4.517 1.00 97.56 92 TRP A N 1
ATOM 736 C CA . TRP A 1 92 ? -3.321 -4.524 5.741 1.00 97.56 92 TRP A CA 1
ATOM 737 C C . TRP A 1 92 ? -1.989 -5.125 6.207 1.00 97.56 92 TRP A C 1
ATOM 739 O O . TRP A 1 92 ? -1.307 -4.530 7.040 1.00 97.56 92 TRP A O 1
ATOM 749 N N . GLY A 1 93 ? -1.658 -6.336 5.753 1.00 97.56 93 GLY A N 1
ATOM 750 C CA . GLY A 1 93 ? -0.486 -7.070 6.214 1.00 97.56 93 GLY A CA 1
ATOM 751 C C . GLY A 1 93 ? -0.571 -8.579 5.978 1.00 97.56 93 GLY A C 1
ATOM 752 O O . GLY A 1 93 ? -1.652 -9.161 5.860 1.00 97.56 93 GLY A O 1
ATOM 753 N N . ASP A 1 94 ? 0.589 -9.225 5.932 1.00 97.56 94 ASP A N 1
ATOM 754 C CA . ASP A 1 94 ? 0.756 -10.682 5.882 1.00 97.56 94 ASP A CA 1
ATOM 755 C C . ASP A 1 94 ? 0.732 -11.354 7.263 1.00 97.56 94 ASP A C 1
ATOM 757 O O . ASP A 1 94 ? 0.329 -12.511 7.359 1.00 97.56 94 ASP A O 1
ATOM 761 N N . THR A 1 95 ? 1.105 -10.639 8.329 1.00 98.19 95 THR A N 1
ATOM 762 C CA . THR A 1 95 ? 1.077 -11.134 9.718 1.00 98.19 95 THR A CA 1
ATOM 763 C C . THR A 1 95 ? 0.262 -10.234 10.642 1.00 98.19 95 THR A C 1
ATOM 765 O O . THR A 1 95 ? 0.070 -9.049 10.358 1.00 98.19 95 THR A O 1
ATOM 768 N N . ALA A 1 96 ? -0.170 -10.769 11.788 1.00 98.25 96 ALA A N 1
ATOM 769 C CA . ALA A 1 96 ? -0.898 -10.027 12.816 1.00 98.25 96 ALA A CA 1
ATOM 770 C C . ALA A 1 96 ? -0.174 -8.739 13.231 1.00 98.25 96 ALA A C 1
ATOM 772 O O . ALA A 1 96 ? -0.800 -7.684 13.281 1.00 98.25 96 ALA A O 1
ATOM 773 N N . LYS A 1 97 ? 1.151 -8.792 13.421 1.00 98.12 97 LYS A N 1
ATOM 774 C CA . LYS A 1 97 ? 1.973 -7.610 13.715 1.00 98.12 97 LYS A CA 1
ATOM 775 C C . LYS A 1 97 ? 1.842 -6.519 12.656 1.00 98.12 97 LYS A C 1
ATOM 777 O O . LYS A 1 97 ? 1.618 -5.361 12.981 1.00 98.12 97 LYS A O 1
ATOM 782 N N . ARG A 1 98 ? 1.978 -6.875 11.378 1.00 97.56 98 ARG A N 1
ATOM 783 C CA . ARG A 1 98 ? 1.957 -5.890 10.288 1.00 97.56 98 ARG A CA 1
ATOM 784 C C . ARG A 1 98 ? 0.567 -5.302 10.076 1.00 97.56 98 ARG A C 1
ATOM 786 O O . ARG A 1 98 ? 0.442 -4.104 9.824 1.00 97.56 98 ARG A O 1
ATOM 793 N N . VAL A 1 99 ? -0.463 -6.133 10.227 1.00 98.25 99 VAL A N 1
ATOM 794 C CA . VAL A 1 99 ? -1.855 -5.677 10.234 1.00 98.25 99 VAL A CA 1
ATOM 795 C C . VAL A 1 99 ? -2.085 -4.717 11.403 1.00 98.25 99 VAL A C 1
ATOM 797 O O . VAL A 1 99 ? -2.658 -3.651 11.193 1.00 98.25 99 VAL A O 1
ATOM 800 N N . HIS A 1 100 ? -1.589 -5.045 12.598 1.00 98.06 100 HIS A N 1
ATOM 801 C CA . HIS A 1 100 ? -1.674 -4.186 13.778 1.00 98.06 100 HIS A CA 1
ATOM 802 C C . HIS A 1 100 ? -0.991 -2.840 13.534 1.00 98.06 100 HIS A C 1
ATOM 804 O O . HIS A 1 100 ? -1.634 -1.810 13.685 1.00 98.06 100 HIS A O 1
ATOM 810 N N . ASP A 1 101 ? 0.259 -2.832 13.065 1.00 96.88 101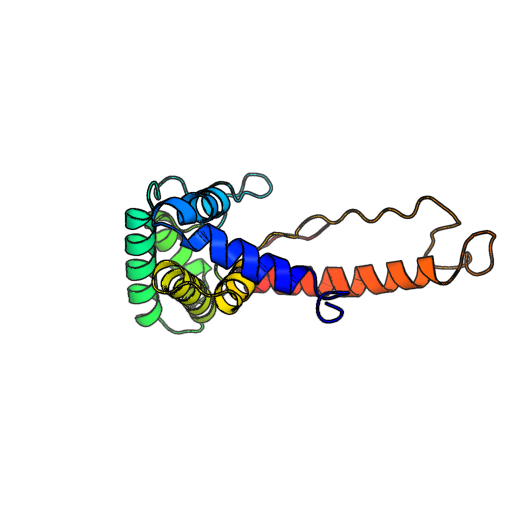 ASP A N 1
ATOM 811 C CA . ASP A 1 101 ? 1.007 -1.601 12.784 1.00 96.88 101 ASP A CA 1
ATOM 812 C C . ASP A 1 101 ? 0.284 -0.701 11.768 1.00 96.88 101 ASP A C 1
ATOM 814 O O . ASP A 1 101 ? 0.254 0.521 11.917 1.00 96.88 101 ASP A O 1
ATOM 818 N N . THR A 1 102 ? -0.325 -1.296 10.737 1.00 97.06 102 THR A N 1
ATOM 819 C CA . THR A 1 102 ? -1.063 -0.548 9.709 1.00 97.06 102 THR A CA 1
ATOM 820 C C . THR A 1 102 ? -2.391 -0.003 10.240 1.00 97.06 102 THR A C 1
ATOM 822 O O . THR A 1 102 ? -2.758 1.130 9.925 1.00 97.06 102 THR A O 1
ATOM 825 N N . ILE A 1 103 ? -3.110 -0.781 11.055 1.00 97.19 103 ILE A N 1
ATOM 826 C CA . ILE A 1 103 ? -4.355 -0.348 11.703 1.00 97.19 103 ILE A CA 1
ATOM 827 C C . ILE A 1 103 ? -4.084 0.757 12.718 1.00 97.19 103 ILE A C 1
ATOM 829 O O . ILE A 1 103 ? -4.788 1.765 12.708 1.00 97.19 103 ILE A O 1
ATOM 833 N N . HIS A 1 104 ? -3.051 0.593 13.540 1.00 95.50 104 HIS A N 1
ATOM 834 C CA . HIS A 1 104 ? -2.636 1.569 14.536 1.00 95.50 104 HIS A CA 1
ATOM 835 C C . HIS A 1 104 ? -2.272 2.900 13.875 1.00 95.50 104 HIS A C 1
ATOM 837 O O . HIS A 1 104 ? -2.768 3.948 14.270 1.00 95.50 104 HIS A O 1
ATOM 843 N N . LEU A 1 105 ? -1.527 2.857 12.766 1.00 94.56 105 LEU A N 1
ATOM 844 C CA . LEU A 1 105 ? -1.190 4.052 11.996 1.00 94.56 105 LEU A CA 1
ATOM 845 C C . LEU A 1 105 ? -2.426 4.781 11.444 1.00 94.56 105 LEU A C 1
ATOM 847 O O . LEU A 1 105 ? -2.451 6.010 11.393 1.00 94.56 105 LEU A O 1
ATOM 851 N N . LEU A 1 106 ? -3.457 4.040 11.024 1.00 95.00 106 LEU A N 1
ATOM 852 C CA . LEU A 1 106 ? -4.717 4.642 10.594 1.00 95.00 106 LEU A CA 1
ATOM 853 C C . LEU A 1 106 ? -5.511 5.202 11.781 1.00 95.00 106 LEU A C 1
ATOM 855 O O . LEU A 1 106 ? -6.116 6.260 11.644 1.00 95.00 106 LEU A O 1
ATOM 859 N N . LEU A 1 107 ? -5.517 4.530 12.934 1.00 94.19 107 LEU A N 1
ATOM 860 C CA . LEU A 1 107 ? -6.138 5.045 14.157 1.00 94.19 107 LEU A CA 1
ATOM 861 C C . LEU A 1 107 ? -5.481 6.355 14.601 1.00 94.19 107 LEU A C 1
ATOM 863 O O . LEU A 1 107 ? -6.199 7.336 14.793 1.00 94.19 107 LEU A O 1
ATOM 867 N N . ASP A 1 108 ? -4.150 6.401 14.650 1.00 91.00 108 ASP A N 1
ATOM 868 C CA . ASP A 1 108 ? -3.377 7.614 14.931 1.00 91.00 108 ASP A CA 1
ATOM 869 C C . ASP A 1 108 ? -3.744 8.732 13.953 1.00 91.00 108 ASP A C 1
ATOM 871 O O . ASP A 1 108 ? -4.050 9.850 14.363 1.00 91.00 108 ASP A O 1
ATOM 875 N N . LEU A 1 109 ? -3.818 8.421 12.655 1.00 89.50 109 LEU A N 1
ATOM 876 C CA . LEU A 1 109 ? -4.202 9.384 11.624 1.00 89.50 109 LEU A CA 1
ATOM 877 C C . LEU A 1 109 ? -5.641 9.903 11.793 1.00 89.50 109 LEU A C 1
ATOM 879 O O . LEU A 1 109 ? -5.920 11.041 11.427 1.00 89.50 109 LEU A O 1
ATOM 883 N N . LEU A 1 110 ? -6.564 9.089 12.313 1.00 88.50 110 LEU A N 1
ATOM 884 C CA . LEU A 1 110 ? -7.946 9.495 12.592 1.00 88.50 110 LEU A CA 1
ATOM 885 C C . LEU A 1 110 ? -8.073 10.306 13.894 1.00 88.50 110 LEU A C 1
ATOM 887 O O . LEU A 1 110 ? -9.019 11.086 14.026 1.00 88.50 110 LEU A O 1
ATOM 891 N N . GLU A 1 111 ? -7.167 10.114 14.857 1.00 86.19 111 GLU A N 1
ATOM 892 C CA . GLU A 1 111 ? -7.159 10.810 16.150 1.00 86.19 111 GLU A CA 1
ATOM 893 C C . GLU A 1 111 ? -6.363 12.119 16.122 1.00 86.19 111 GLU A C 1
ATOM 895 O O . GLU A 1 111 ? -6.890 13.177 16.478 1.00 86.19 111 GLU A O 1
ATOM 900 N N . ALA A 1 112 ? -5.101 12.046 15.704 1.00 85.38 112 ALA A N 1
ATOM 901 C CA . ALA A 1 112 ? -4.134 13.135 15.688 1.00 85.38 112 ALA A CA 1
ATOM 902 C C . ALA A 1 112 ? -3.344 13.103 14.368 1.00 85.38 112 ALA A C 1
ATOM 904 O O . ALA A 1 112 ? -2.241 12.561 14.299 1.00 85.38 112 ALA A O 1
ATOM 905 N N . PRO A 1 113 ? -3.894 13.692 13.298 1.00 77.25 113 PRO A N 1
ATOM 906 C CA . PRO A 1 113 ? -3.297 13.568 11.984 1.00 77.25 113 PRO A CA 1
ATOM 907 C C . PRO A 1 113 ? -2.026 14.415 11.815 1.00 77.25 113 PRO A C 1
ATOM 909 O O . PRO A 1 113 ? -2.010 15.606 12.140 1.00 77.25 113 PRO A O 1
ATOM 912 N N . ASP A 1 114 ? -0.993 13.852 11.186 1.00 83.44 114 ASP A N 1
ATOM 913 C CA . ASP A 1 114 ? 0.222 14.582 10.817 1.00 83.44 114 ASP A CA 1
ATOM 914 C C . ASP A 1 114 ? 0.781 14.145 9.442 1.00 83.44 114 ASP A C 1
ATOM 916 O O . ASP A 1 114 ? 0.463 13.055 8.950 1.00 83.44 114 ASP A O 1
ATOM 920 N N . PRO A 1 115 ? 1.601 14.987 8.776 1.00 84.81 115 PRO A N 1
ATOM 921 C CA . PRO A 1 115 ? 2.125 14.685 7.444 1.00 84.81 115 PRO A CA 1
ATOM 922 C C . PRO A 1 115 ? 2.960 13.402 7.360 1.00 84.81 115 PRO A C 1
ATOM 924 O O . PRO A 1 115 ? 2.906 12.730 6.332 1.00 84.81 115 PRO A O 1
ATOM 927 N N . ALA A 1 116 ? 3.731 13.068 8.400 1.00 88.38 116 ALA A N 1
ATOM 928 C CA . ALA A 1 116 ? 4.587 11.886 8.400 1.00 88.38 116 ALA A CA 1
ATOM 929 C C . ALA A 1 116 ? 3.760 10.607 8.564 1.00 88.38 116 ALA A C 1
ATOM 931 O O . ALA A 1 116 ? 3.998 9.640 7.838 1.00 88.38 116 ALA A O 1
ATOM 932 N N . SER A 1 117 ? 2.750 10.608 9.437 1.00 87.75 117 SER A N 1
ATOM 933 C CA . SER A 1 117 ? 1.833 9.468 9.570 1.00 87.75 117 SER A CA 1
ATOM 934 C C . SER A 1 117 ? 0.999 9.254 8.307 1.00 87.75 117 SER A C 1
ATOM 936 O O . SER A 1 117 ? 0.847 8.115 7.866 1.00 87.75 117 SER A O 1
ATOM 938 N N . LEU A 1 118 ? 0.536 10.333 7.659 1.00 87.44 118 LEU A N 1
ATOM 939 C CA . LEU A 1 118 ? -0.172 10.245 6.377 1.00 87.44 118 LEU A CA 1
ATOM 940 C C . LEU A 1 118 ? 0.715 9.644 5.279 1.00 87.44 118 LEU A C 1
ATOM 942 O O . LEU A 1 118 ? 0.279 8.746 4.564 1.00 87.44 118 LEU A O 1
ATOM 946 N N . GLU A 1 119 ? 1.955 10.118 5.147 1.00 90.44 119 GLU A N 1
ATOM 947 C CA . GLU A 1 119 ? 2.917 9.591 4.174 1.00 90.44 119 GLU A CA 1
ATOM 948 C C . GLU A 1 119 ? 3.204 8.110 4.417 1.00 90.44 119 GLU A C 1
ATOM 950 O O . GLU A 1 119 ? 3.150 7.301 3.489 1.00 90.44 119 GLU A O 1
ATOM 955 N N . LYS A 1 120 ? 3.454 7.747 5.679 1.00 92.50 120 LYS A N 1
ATOM 956 C CA . LYS A 1 120 ? 3.708 6.365 6.073 1.00 92.50 120 LYS A CA 1
ATOM 957 C C . LYS A 1 120 ? 2.504 5.480 5.755 1.00 92.50 120 LYS A C 1
ATOM 959 O O . LYS A 1 120 ? 2.702 4.401 5.209 1.00 92.50 120 LYS A O 1
ATOM 964 N N . PHE A 1 121 ? 1.282 5.940 6.035 1.00 93.12 121 PHE A N 1
ATOM 965 C CA . PHE A 1 121 ? 0.063 5.171 5.783 1.00 93.12 121 PHE A CA 1
ATOM 966 C C . PHE A 1 121 ? -0.203 5.013 4.290 1.00 93.12 121 PHE A C 1
ATOM 968 O O . PHE A 1 121 ? -0.372 3.903 3.807 1.00 93.12 121 PHE A O 1
ATOM 975 N N . LEU A 1 122 ? -0.169 6.098 3.516 1.00 91.25 122 LEU A N 1
ATOM 976 C CA . LEU A 1 122 ? -0.359 6.009 2.066 1.00 91.25 122 LEU A CA 1
ATOM 977 C C . LEU A 1 122 ? 0.711 5.128 1.404 1.00 91.25 122 LEU A C 1
ATOM 979 O O . LEU A 1 122 ? 0.414 4.432 0.438 1.00 91.25 122 LEU A O 1
ATOM 983 N N . GLY A 1 123 ? 1.931 5.112 1.947 1.00 91.56 123 GLY A N 1
ATOM 984 C CA . GLY A 1 123 ? 3.016 4.242 1.497 1.00 91.56 123 GLY A CA 1
ATOM 985 C C . GLY A 1 123 ? 2.848 2.756 1.840 1.00 91.56 123 GLY A C 1
ATOM 986 O O . GLY A 1 123 ? 3.563 1.931 1.265 1.00 91.56 123 GLY A O 1
ATOM 987 N N . THR A 1 124 ? 1.941 2.381 2.751 1.00 92.06 124 THR A N 1
ATOM 988 C CA . THR A 1 124 ? 1.615 0.968 3.006 1.00 92.06 124 THR A CA 1
ATOM 989 C C . THR A 1 124 ? 0.501 0.462 2.096 1.00 92.06 124 THR A C 1
ATOM 991 O O . THR A 1 124 ? 0.479 -0.729 1.798 1.00 92.06 124 THR A O 1
ATOM 994 N N . ILE A 1 125 ? -0.382 1.330 1.598 1.00 93.38 125 ILE A N 1
ATOM 995 C CA . ILE A 1 125 ? -1.538 0.908 0.797 1.00 93.38 125 ILE A CA 1
ATOM 996 C C . ILE A 1 125 ? -1.067 0.252 -0.514 1.00 93.38 125 ILE A C 1
ATOM 998 O O . ILE A 1 125 ? -0.292 0.853 -1.267 1.00 93.38 125 ILE A O 1
ATOM 1002 N N . PRO A 1 126 ? -1.537 -0.967 -0.830 1.00 90.94 126 PRO A N 1
ATOM 1003 C CA . PRO A 1 126 ? -1.093 -1.698 -2.008 1.00 90.94 126 PRO A CA 1
ATOM 1004 C C . PRO A 1 126 ? -1.691 -1.102 -3.295 1.00 90.94 126 PRO A C 1
ATOM 1006 O O . PRO A 1 126 ? -2.723 -1.537 -3.778 1.00 90.94 126 PRO A O 1
ATOM 1009 N N . MET A 1 127 ? -1.041 -0.089 -3.874 1.00 90.62 127 MET A N 1
ATOM 1010 C CA . MET A 1 127 ? -1.563 0.630 -5.051 1.00 90.62 127 MET A CA 1
ATOM 1011 C C . MET A 1 127 ? -0.957 0.194 -6.391 1.00 90.62 127 MET A C 1
ATOM 1013 O O . MET A 1 127 ? -1.606 0.308 -7.431 1.00 90.62 127 MET A O 1
ATOM 1017 N N . MET A 1 128 ? 0.299 -0.258 -6.394 1.00 89.88 128 MET A N 1
ATOM 1018 C CA . MET A 1 128 ? 1.061 -0.498 -7.623 1.00 89.88 128 MET A CA 1
ATOM 1019 C C . MET A 1 128 ? 1.101 -1.985 -7.967 1.00 89.88 128 MET A C 1
ATOM 1021 O O . MET A 1 128 ? 1.838 -2.750 -7.352 1.00 89.88 128 MET A O 1
ATOM 1025 N N . PHE A 1 129 ? 0.336 -2.374 -8.988 1.00 92.56 129 PHE A N 1
ATOM 1026 C CA . PHE A 1 129 ? 0.304 -3.753 -9.492 1.00 92.56 129 PHE A CA 1
ATOM 1027 C C . PHE A 1 129 ? 0.634 -3.868 -10.977 1.00 92.56 129 PHE A C 1
ATOM 1029 O O . PHE A 1 129 ? 1.244 -4.850 -11.375 1.00 92.56 129 PHE A O 1
ATOM 1036 N N . ASN A 1 130 ? 0.220 -2.893 -11.789 1.00 93.50 130 ASN A N 1
ATOM 1037 C CA . ASN A 1 130 ? 0.522 -2.854 -13.217 1.00 93.50 130 ASN A CA 1
ATOM 1038 C C . ASN A 1 130 ? 1.278 -1.555 -13.520 1.00 93.50 130 ASN A C 1
ATOM 1040 O O . ASN A 1 130 ? 0.776 -0.479 -13.183 1.00 93.50 130 ASN A O 1
ATOM 1044 N N . VAL A 1 131 ? 2.436 -1.639 -14.168 1.00 94.62 131 VAL A N 1
ATOM 1045 C CA . VAL A 1 131 ? 3.277 -0.492 -14.519 1.00 94.62 131 VAL A CA 1
ATOM 1046 C C . VAL A 1 131 ? 3.513 -0.469 -16.025 1.00 94.62 131 VAL A C 1
ATOM 1048 O O . VAL A 1 131 ? 3.983 -1.429 -16.622 1.00 94.62 131 VAL A O 1
ATOM 1051 N N . VAL A 1 132 ? 3.214 0.668 -16.653 1.00 95.25 132 VAL A N 1
ATOM 1052 C CA . VAL A 1 132 ? 3.494 0.898 -18.074 1.00 95.25 132 VAL A CA 1
ATOM 1053 C C . VAL A 1 132 ? 4.630 1.904 -18.188 1.00 95.25 132 VAL A C 1
ATOM 1055 O O . VAL A 1 132 ? 4.503 3.039 -17.732 1.00 95.25 132 VAL A O 1
ATOM 1058 N N . ILE A 1 133 ? 5.729 1.496 -18.822 1.00 92.75 133 ILE A N 1
ATOM 1059 C CA . ILE A 1 133 ? 6.866 2.367 -19.136 1.00 92.75 133 ILE A CA 1
ATOM 1060 C C . ILE A 1 133 ? 6.881 2.618 -20.640 1.00 92.75 133 ILE A C 1
ATOM 1062 O O . ILE A 1 133 ? 6.820 1.685 -21.439 1.00 92.75 133 ILE A O 1
ATOM 1066 N N . LEU A 1 134 ? 6.966 3.890 -21.028 1.00 93.00 134 LEU A N 1
ATOM 1067 C CA . LEU A 1 134 ? 6.983 4.310 -22.426 1.00 93.00 134 LEU A CA 1
ATOM 1068 C C . LEU A 1 134 ? 8.382 4.782 -22.824 1.00 93.00 134 LEU A C 1
ATOM 1070 O O . LEU A 1 134 ? 8.922 5.716 -22.239 1.00 93.00 134 LEU A O 1
ATOM 1074 N N . SER A 1 135 ? 8.939 4.153 -23.859 1.00 91.75 135 SER A N 1
ATOM 1075 C CA . SER A 1 135 ? 10.211 4.532 -24.483 1.00 91.75 135 SER A CA 1
ATOM 1076 C C . SER A 1 135 ? 10.101 4.377 -26.006 1.00 91.75 135 SER A C 1
ATOM 1078 O O . SER A 1 135 ? 10.567 3.379 -26.549 1.00 91.75 135 SER A O 1
ATOM 1080 N N . PRO A 1 136 ? 9.429 5.317 -26.698 1.00 89.88 136 PRO A N 1
ATOM 1081 C CA . PRO A 1 136 ? 9.058 5.145 -28.105 1.00 89.88 136 PRO A CA 1
ATOM 1082 C C . PRO A 1 136 ? 10.215 5.317 -29.102 1.00 89.88 136 PRO A C 1
ATOM 1084 O O . PRO A 1 136 ? 10.109 4.835 -30.225 1.00 89.88 136 PRO A O 1
ATOM 1087 N N . HIS A 1 137 ? 11.288 6.020 -28.731 1.00 87.06 137 HIS A N 1
ATOM 1088 C CA . HIS A 1 137 ? 12.426 6.291 -29.616 1.00 87.06 137 HIS A CA 1
ATOM 1089 C C . HIS A 1 137 ? 13.568 5.287 -29.414 1.00 87.06 137 HIS A C 1
ATOM 1091 O O . HIS A 1 137 ? 13.723 4.722 -28.329 1.00 87.06 137 HIS A O 1
ATOM 1097 N N . GLY A 1 138 ? 14.394 5.129 -30.452 1.00 87.69 138 GLY A N 1
ATOM 1098 C CA . GLY A 1 138 ? 15.554 4.241 -30.448 1.00 87.69 138 GLY A CA 1
ATOM 1099 C C . GLY A 1 138 ? 15.207 2.759 -30.596 1.00 87.69 138 GLY A C 1
ATOM 1100 O O . GLY A 1 138 ? 14.054 2.365 -30.771 1.00 87.69 138 GLY A O 1
ATOM 1101 N N . TYR A 1 139 ? 16.239 1.924 -30.533 1.00 86.62 139 TYR A N 1
ATOM 1102 C CA . TYR A 1 139 ? 16.135 0.472 -30.575 1.00 86.62 139 TYR A CA 1
ATOM 1103 C C . TYR A 1 139 ? 16.139 -0.072 -29.144 1.00 86.62 139 TYR A C 1
ATOM 1105 O O . TYR A 1 139 ? 17.168 -0.091 -28.472 1.00 86.62 139 TYR A O 1
ATOM 1113 N N . PHE A 1 140 ? 14.987 -0.527 -28.654 1.00 89.94 140 PHE A N 1
ATOM 1114 C CA . PHE A 1 140 ? 14.868 -1.048 -27.293 1.00 89.94 140 PHE A CA 1
ATOM 1115 C C . PHE A 1 140 ? 15.016 -2.576 -27.268 1.00 89.94 140 PHE A C 1
ATOM 1117 O O . PHE A 1 140 ? 14.099 -3.303 -27.645 1.00 89.94 140 PHE A O 1
ATOM 1124 N N . ALA A 1 141 ? 16.166 -3.073 -26.809 1.00 86.88 141 ALA A N 1
ATOM 1125 C CA . ALA A 1 141 ? 16.413 -4.502 -26.611 1.00 86.88 141 ALA A CA 1
ATOM 1126 C C . ALA A 1 141 ? 17.439 -4.755 -25.495 1.00 86.88 141 ALA A C 1
ATOM 1128 O O . ALA A 1 141 ? 18.168 -3.855 -25.083 1.00 86.88 141 ALA A O 1
ATOM 1129 N N . GLN A 1 142 ? 17.514 -6.001 -25.020 1.00 86.00 142 GLN A N 1
ATOM 1130 C CA . GLN A 1 142 ? 18.427 -6.413 -23.942 1.00 86.00 142 GLN A CA 1
ATOM 1131 C C . GLN A 1 142 ? 19.883 -6.598 -24.394 1.00 86.00 142 GLN A C 1
ATOM 1133 O O . GLN A 1 142 ? 20.793 -6.597 -23.570 1.00 86.00 142 GLN A O 1
ATOM 1138 N N . SER A 1 143 ? 20.117 -6.777 -25.691 1.00 85.00 143 SER A N 1
ATOM 1139 C CA . SER A 1 143 ? 21.446 -6.975 -26.262 1.00 85.00 143 SER A CA 1
ATOM 1140 C C . SER A 1 143 ? 21.495 -6.452 -27.696 1.00 85.00 143 SER A C 1
ATOM 1142 O O . SER A 1 143 ? 20.461 -6.251 -28.330 1.00 85.00 143 SER A O 1
ATOM 1144 N N . ASN A 1 144 ? 22.709 -6.219 -28.201 1.00 81.81 144 ASN A N 1
ATOM 1145 C CA . ASN A 1 144 ? 22.994 -5.893 -29.606 1.00 81.81 144 ASN A CA 1
ATOM 1146 C C . ASN A 1 144 ? 22.340 -4.613 -30.168 1.00 81.81 144 ASN A C 1
ATOM 1148 O O . ASN A 1 144 ? 22.257 -4.464 -31.382 1.00 81.81 144 ASN A O 1
ATOM 1152 N N . VAL A 1 145 ? 21.910 -3.681 -29.311 1.00 84.00 145 VAL A N 1
ATOM 1153 C CA . VAL A 1 145 ? 21.330 -2.385 -29.730 1.00 84.00 145 VAL A CA 1
ATOM 1154 C C . VAL A 1 145 ? 22.121 -1.170 -29.240 1.00 84.00 145 VAL A C 1
ATOM 1156 O O . VAL A 1 145 ? 21.920 -0.057 -29.718 1.00 84.00 145 VAL A O 1
ATOM 1159 N N . LEU A 1 146 ? 23.054 -1.362 -28.300 1.00 78.38 146 LEU A N 1
ATOM 1160 C CA . LEU A 1 146 ? 23.884 -0.274 -27.780 1.00 78.38 146 LEU A CA 1
ATOM 1161 C C . LEU A 1 146 ? 24.783 0.297 -28.886 1.00 78.38 146 LEU A C 1
ATOM 1163 O O . LEU A 1 146 ? 25.535 -0.440 -29.520 1.00 78.38 146 LEU A O 1
ATOM 1167 N N . GLY A 1 147 ? 24.708 1.615 -29.089 1.00 78.62 147 GLY A N 1
ATOM 1168 C CA . GLY A 1 147 ? 25.454 2.329 -30.130 1.00 78.62 147 GLY A CA 1
ATOM 1169 C C . GLY A 1 147 ? 24.674 2.558 -31.427 1.00 78.62 147 GLY A C 1
ATOM 1170 O O . GLY A 1 147 ? 25.197 3.207 -32.330 1.00 78.62 147 GLY A O 1
ATOM 1171 N N . TYR A 1 148 ? 23.434 2.064 -31.534 1.00 82.06 148 TYR A N 1
ATOM 1172 C CA . TYR A 1 148 ? 22.541 2.408 -32.645 1.00 82.06 148 TYR A CA 1
ATOM 1173 C C . TYR A 1 148 ? 22.004 3.840 -32.476 1.00 82.06 148 TYR A C 1
ATOM 1175 O O . TYR A 1 148 ? 21.995 4.358 -31.354 1.00 82.06 148 TYR A O 1
ATOM 1183 N N . PRO A 1 149 ? 21.540 4.494 -33.562 1.00 79.69 149 PRO A N 1
ATOM 1184 C CA . PRO A 1 149 ? 20.924 5.814 -33.474 1.00 79.69 149 PRO A CA 1
ATOM 1185 C C . PRO A 1 149 ? 19.853 5.854 -32.378 1.00 79.69 149 PRO A C 1
ATOM 1187 O O . PRO A 1 149 ? 19.079 4.906 -32.219 1.00 79.69 149 PRO A O 1
ATOM 1190 N N . ASP A 1 150 ? 19.867 6.923 -31.584 1.00 78.19 150 ASP A N 1
ATOM 1191 C CA . ASP A 1 150 ? 18.940 7.154 -30.470 1.00 78.19 150 ASP A CA 1
ATOM 1192 C C . ASP A 1 150 ? 18.911 6.039 -29.402 1.00 78.19 150 ASP A C 1
ATOM 1194 O O . ASP A 1 150 ? 17.975 5.948 -28.611 1.00 78.19 150 ASP A O 1
ATOM 1198 N N . THR A 1 151 ? 19.948 5.190 -29.347 1.00 83.12 151 THR A N 1
ATOM 1199 C CA . THR A 1 151 ? 20.026 4.032 -28.446 1.00 83.12 151 THR A CA 1
ATOM 1200 C C . THR A 1 151 ? 21.265 4.092 -27.561 1.00 83.12 151 THR A C 1
ATOM 1202 O O . THR A 1 151 ? 22.392 3.849 -27.995 1.00 83.12 151 THR A O 1
ATOM 1205 N N . GLY A 1 152 ? 21.059 4.394 -26.280 1.00 83.06 152 GLY A N 1
ATOM 1206 C CA . GLY A 1 152 ? 22.151 4.575 -25.325 1.00 83.06 152 GLY A CA 1
ATOM 1207 C C . GLY A 1 152 ? 21.733 4.319 -23.883 1.00 83.06 152 GLY A C 1
ATOM 1208 O O . GLY A 1 152 ? 20.997 3.376 -23.594 1.00 83.06 152 GLY A O 1
ATOM 1209 N N . GLY A 1 153 ? 22.192 5.178 -22.967 1.00 85.62 153 GLY A N 1
ATOM 1210 C CA . GLY A 1 153 ? 21.998 5.003 -21.523 1.00 85.62 153 GLY A CA 1
ATOM 1211 C C . GLY A 1 153 ? 20.538 4.866 -21.075 1.00 85.62 153 GLY A C 1
ATOM 1212 O O . GLY A 1 153 ? 20.283 4.212 -20.072 1.00 85.62 153 GLY A O 1
ATOM 1213 N N . GLN A 1 154 ? 19.576 5.399 -21.837 1.00 85.50 154 GLN A N 1
ATOM 1214 C CA . GLN A 1 154 ? 18.142 5.252 -21.564 1.00 85.50 154 GLN A CA 1
ATOM 1215 C C . GLN A 1 154 ? 17.685 3.784 -21.538 1.00 85.50 154 GLN A C 1
ATOM 1217 O O . GLN A 1 154 ? 16.903 3.412 -20.667 1.00 85.50 154 GLN A O 1
ATOM 1222 N N . VAL A 1 155 ? 18.183 2.938 -22.449 1.00 86.50 155 VAL A N 1
ATOM 1223 C CA . VAL A 1 155 ? 17.798 1.516 -22.493 1.00 86.50 155 VAL A CA 1
ATOM 1224 C C . VAL A 1 155 ? 18.325 0.789 -21.260 1.00 86.50 155 VAL A C 1
ATOM 1226 O O . VAL A 1 155 ? 17.576 0.075 -20.600 1.00 86.50 155 VAL A O 1
ATOM 1229 N N . VAL A 1 156 ? 19.591 1.028 -20.904 1.00 86.19 156 VAL A N 1
ATOM 1230 C CA . VAL A 1 156 ? 20.212 0.442 -19.704 1.00 86.19 156 VAL A CA 1
ATOM 1231 C C . VAL A 1 156 ? 19.484 0.906 -18.443 1.00 86.19 156 VAL A C 1
ATOM 1233 O O . VAL A 1 156 ? 19.116 0.082 -17.611 1.00 86.19 156 VAL A O 1
ATOM 1236 N N . TYR A 1 157 ? 19.193 2.207 -18.349 1.00 88.06 157 TYR A N 1
ATOM 1237 C CA . TYR A 1 157 ? 18.466 2.794 -17.227 1.00 88.06 157 TYR A CA 1
ATOM 1238 C C . TYR A 1 157 ? 17.102 2.132 -17.019 1.00 88.06 157 TYR A C 1
ATOM 1240 O O . TYR A 1 157 ? 16.787 1.726 -15.905 1.00 88.06 157 TYR A O 1
ATOM 1248 N N . ILE A 1 158 ? 16.307 1.976 -18.084 1.00 91.44 158 ILE A N 1
ATOM 1249 C CA . ILE A 1 158 ? 14.982 1.353 -17.985 1.00 91.44 158 ILE A CA 1
ATOM 1250 C C . ILE A 1 158 ? 15.106 -0.130 -17.620 1.00 91.44 158 ILE A C 1
ATOM 1252 O O . ILE A 1 158 ? 14.373 -0.598 -16.754 1.00 91.44 158 ILE A O 1
ATOM 1256 N N . LEU A 1 159 ? 16.033 -0.874 -18.233 1.00 90.31 159 LEU A N 1
ATOM 1257 C CA . LEU A 1 159 ? 16.209 -2.304 -17.955 1.00 90.31 159 LEU A CA 1
ATOM 1258 C C . LEU A 1 159 ? 16.642 -2.587 -16.511 1.00 90.31 159 LEU A C 1
ATOM 1260 O O . LEU A 1 159 ? 16.224 -3.594 -15.939 1.00 90.31 159 LEU A O 1
ATOM 1264 N N . ASP A 1 160 ? 17.458 -1.722 -15.915 1.00 91.38 160 ASP A N 1
ATOM 1265 C CA . ASP A 1 160 ? 17.824 -1.843 -14.504 1.00 91.38 160 ASP A CA 1
ATOM 1266 C C . ASP A 1 160 ? 16.694 -1.348 -13.587 1.00 91.38 160 ASP A C 1
ATOM 1268 O O . ASP A 1 160 ? 16.404 -1.983 -12.568 1.00 91.38 160 ASP A O 1
ATOM 1272 N N . GLN A 1 161 ? 15.988 -0.279 -13.979 1.00 92.62 161 GLN A N 1
ATOM 1273 C CA . GLN A 1 161 ? 14.831 0.242 -13.250 1.00 92.62 161 GLN A CA 1
ATOM 1274 C C . GLN A 1 161 ? 13.722 -0.805 -13.114 1.00 92.62 161 GLN A C 1
ATOM 1276 O O . GLN A 1 161 ? 13.208 -0.981 -12.012 1.00 92.62 161 GLN A O 1
ATOM 1281 N N . VAL A 1 162 ? 13.361 -1.517 -14.188 1.00 94.31 162 VAL A N 1
ATOM 1282 C CA . VAL A 1 162 ? 12.268 -2.505 -14.133 1.00 94.31 162 VAL A CA 1
ATOM 1283 C C . VAL A 1 162 ? 12.584 -3.671 -13.208 1.00 94.31 162 VAL A C 1
ATOM 1285 O O . VAL A 1 162 ? 11.694 -4.106 -12.488 1.00 94.31 162 VAL A O 1
ATOM 1288 N N . ARG A 1 163 ? 13.844 -4.126 -13.141 1.00 93.19 163 ARG A N 1
ATOM 1289 C CA . ARG A 1 163 ? 14.245 -5.193 -12.207 1.00 93.19 163 ARG A CA 1
ATOM 1290 C C . ARG A 1 163 ? 14.141 -4.734 -10.757 1.00 93.19 163 ARG A C 1
ATOM 1292 O O . ARG A 1 163 ? 13.651 -5.469 -9.905 1.00 93.19 163 ARG A O 1
ATOM 1299 N N . ALA A 1 164 ? 14.611 -3.522 -10.459 1.00 94.94 164 ALA A N 1
ATOM 1300 C CA . ALA A 1 164 ? 14.508 -2.967 -9.112 1.00 94.94 164 ALA A CA 1
ATOM 1301 C C . ALA A 1 164 ? 13.040 -2.744 -8.710 1.00 94.94 164 ALA A C 1
ATOM 1303 O O . ALA A 1 164 ? 12.644 -3.083 -7.596 1.00 94.94 164 ALA A O 1
ATOM 1304 N N . LEU A 1 165 ? 12.233 -2.220 -9.635 1.00 95.19 165 LEU A N 1
ATOM 1305 C CA . LEU A 1 165 ? 10.821 -1.939 -9.412 1.00 95.19 165 LEU A CA 1
ATOM 1306 C C . LEU A 1 165 ? 10.003 -3.220 -9.215 1.00 95.19 165 LEU A C 1
ATOM 1308 O O . LEU A 1 165 ? 9.220 -3.285 -8.275 1.00 95.19 165 LEU A O 1
ATOM 1312 N N . GLU A 1 166 ? 10.216 -4.245 -10.042 1.00 95.50 166 GLU A N 1
ATOM 1313 C CA . GLU A 1 166 ? 9.549 -5.545 -9.911 1.00 95.50 166 GLU A CA 1
ATOM 1314 C C . GLU A 1 166 ? 9.825 -6.181 -8.542 1.00 95.50 166 GLU A C 1
ATOM 1316 O O . GLU A 1 166 ? 8.893 -6.616 -7.865 1.00 95.50 166 GLU A O 1
ATOM 1321 N N . ASN A 1 167 ? 11.083 -6.169 -8.088 1.00 95.88 167 ASN A N 1
ATOM 1322 C CA . ASN A 1 167 ? 11.455 -6.701 -6.777 1.00 95.88 167 ASN A CA 1
ATOM 1323 C C . ASN A 1 167 ? 10.763 -5.958 -5.623 1.00 95.88 167 ASN A C 1
ATOM 1325 O O . ASN A 1 167 ? 10.252 -6.598 -4.702 1.00 95.88 167 ASN A O 1
ATOM 1329 N N . GLU A 1 168 ? 10.714 -4.623 -5.673 1.00 94.88 168 GLU A N 1
ATOM 1330 C CA . GLU A 1 168 ? 10.016 -3.827 -4.656 1.00 94.88 168 GLU A CA 1
ATOM 1331 C C . GLU A 1 168 ? 8.502 -4.076 -4.698 1.00 94.88 168 GLU A C 1
ATOM 1333 O O . GLU A 1 168 ? 7.873 -4.236 -3.653 1.00 94.88 168 GLU A O 1
ATOM 1338 N N . MET A 1 169 ? 7.905 -4.179 -5.890 1.00 95.31 169 MET A N 1
ATOM 1339 C CA . MET A 1 169 ? 6.484 -4.503 -6.043 1.00 95.31 169 MET A CA 1
ATOM 1340 C C . MET A 1 169 ? 6.155 -5.875 -5.448 1.00 95.31 169 MET A C 1
ATOM 1342 O O . MET A 1 169 ? 5.225 -5.980 -4.652 1.00 95.31 169 MET A O 1
ATOM 1346 N N . LEU A 1 170 ? 6.936 -6.912 -5.769 1.00 96.06 170 LEU A N 1
ATOM 1347 C CA . LEU A 1 17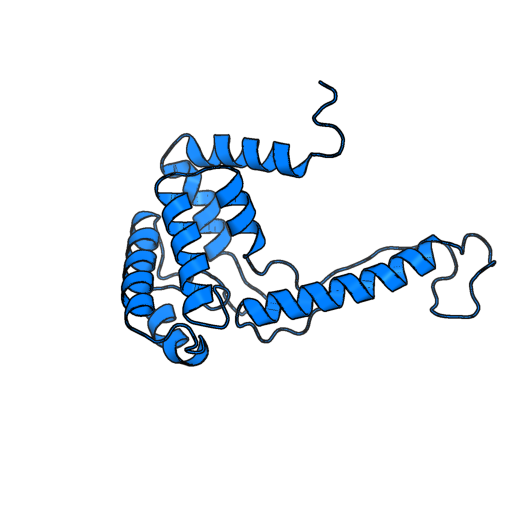0 ? 6.767 -8.256 -5.206 1.00 96.06 170 LEU A CA 1
ATOM 1348 C C . LEU A 1 170 ? 6.870 -8.246 -3.678 1.00 96.06 170 LEU A C 1
ATOM 1350 O O . LEU A 1 170 ? 6.037 -8.847 -2.994 1.00 96.06 170 LEU A O 1
ATOM 1354 N N . LEU A 1 171 ? 7.864 -7.537 -3.137 1.00 95.31 171 LEU A N 1
ATOM 1355 C CA . LEU A 1 171 ? 8.047 -7.398 -1.697 1.00 95.31 171 LEU A CA 1
ATOM 1356 C C . LEU A 1 171 ? 6.834 -6.732 -1.036 1.00 95.31 171 LEU A C 1
ATOM 1358 O O . LEU A 1 171 ? 6.321 -7.252 -0.046 1.00 95.31 171 LEU A O 1
ATOM 1362 N N . ARG A 1 172 ? 6.354 -5.612 -1.589 1.00 95.00 172 ARG A N 1
ATOM 1363 C CA . ARG A 1 172 ? 5.213 -4.855 -1.051 1.00 95.00 172 ARG A CA 1
ATOM 1364 C C . ARG A 1 172 ? 3.919 -5.651 -1.105 1.00 95.00 172 ARG A C 1
ATOM 1366 O O . ARG A 1 172 ? 3.204 -5.710 -0.111 1.00 95.00 172 ARG A O 1
ATOM 1373 N N . ILE A 1 173 ? 3.641 -6.296 -2.235 1.00 95.38 173 ILE A N 1
ATOM 1374 C CA . ILE A 1 173 ? 2.460 -7.147 -2.415 1.00 95.38 173 ILE A CA 1
ATOM 1375 C C . ILE A 1 173 ? 2.464 -8.271 -1.372 1.00 95.38 173 ILE A C 1
ATOM 1377 O O . ILE A 1 173 ? 1.469 -8.459 -0.669 1.00 95.38 173 ILE A O 1
ATOM 1381 N N . LYS A 1 174 ? 3.606 -8.955 -1.210 1.00 95.62 174 LYS A N 1
ATOM 1382 C CA . LYS A 1 174 ? 3.765 -10.014 -0.210 1.00 95.62 174 LYS A CA 1
ATOM 1383 C C . LYS A 1 174 ? 3.543 -9.487 1.203 1.00 95.62 174 LYS A C 1
ATOM 1385 O O . LYS A 1 174 ? 2.763 -10.076 1.937 1.00 95.62 174 LYS A O 1
ATOM 1390 N N . GLN A 1 175 ? 4.189 -8.379 1.572 1.00 95.88 175 GLN A N 1
ATOM 1391 C CA . GLN A 1 175 ? 4.053 -7.774 2.901 1.00 95.88 175 GLN A CA 1
ATOM 1392 C C . GLN A 1 175 ? 2.611 -7.369 3.222 1.00 95.88 175 GLN A C 1
ATOM 1394 O O . GLN A 1 175 ? 2.247 -7.360 4.390 1.00 95.88 175 GLN A O 1
ATOM 1399 N N . GLN A 1 176 ? 1.780 -7.076 2.219 1.00 94.94 176 GLN A N 1
ATOM 1400 C CA . GLN A 1 176 ? 0.362 -6.767 2.421 1.00 94.94 176 GLN A CA 1
ATOM 1401 C C . GLN A 1 176 ? -0.566 -7.990 2.433 1.00 94.94 176 GLN A C 1
ATOM 1403 O O . GLN A 1 176 ? -1.789 -7.838 2.493 1.00 94.94 176 GLN A O 1
ATOM 1408 N N . GLY A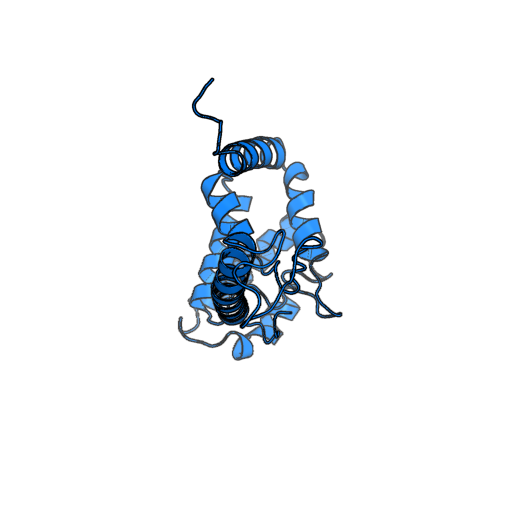 1 177 ? -0.009 -9.205 2.410 1.00 94.75 177 GLY A N 1
ATOM 1409 C CA . GLY A 1 177 ? -0.785 -10.446 2.441 1.00 94.75 177 GLY A CA 1
ATOM 1410 C C . GLY A 1 177 ? -1.578 -10.685 1.155 1.00 94.75 177 GLY A C 1
ATOM 1411 O O . GLY A 1 177 ? -2.643 -11.308 1.184 1.00 94.75 177 GLY A O 1
ATOM 1412 N N . LEU A 1 178 ? -1.092 -10.151 0.031 1.00 94.56 178 LEU A N 1
ATOM 1413 C CA . LEU A 1 178 ? -1.712 -10.291 -1.281 1.00 94.56 178 LEU A CA 1
ATOM 1414 C C . LEU A 1 178 ? -0.947 -11.313 -2.126 1.00 94.56 178 LEU A C 1
ATOM 1416 O O . LEU A 1 178 ? 0.278 -11.379 -2.091 1.00 94.56 178 LEU A O 1
ATOM 1420 N N . ASP A 1 179 ? -1.689 -12.075 -2.925 1.00 92.69 179 ASP A N 1
ATOM 1421 C CA . ASP A 1 179 ? -1.146 -13.027 -3.897 1.00 92.69 179 ASP A CA 1
ATOM 1422 C C . ASP A 1 179 ? -1.430 -12.512 -5.314 1.00 92.69 179 ASP A C 1
ATOM 1424 O O . ASP A 1 179 ? -2.314 -12.987 -6.028 1.00 92.69 179 ASP A O 1
ATOM 1428 N N . ILE A 1 180 ? -0.762 -11.410 -5.668 1.00 93.44 180 ILE A N 1
ATOM 1429 C CA . ILE A 1 180 ? -0.908 -10.736 -6.960 1.00 93.44 180 ILE A CA 1
ATOM 1430 C C . ILE A 1 180 ? 0.435 -10.766 -7.680 1.00 93.44 180 ILE A C 1
ATOM 1432 O O . ILE A 1 180 ? 1.445 -10.302 -7.163 1.00 93.44 180 ILE A O 1
ATOM 1436 N N . THR A 1 181 ? 0.444 -11.249 -8.917 1.00 93.31 181 THR A N 1
ATOM 1437 C CA . THR A 1 181 ? 1.615 -11.112 -9.786 1.00 93.31 181 THR A CA 1
ATOM 1438 C C . THR A 1 181 ? 1.631 -9.709 -10.406 1.00 93.31 181 THR A C 1
ATOM 1440 O O . THR A 1 181 ? 0.670 -9.377 -11.118 1.00 93.31 181 THR A O 1
ATOM 1443 N N . PRO A 1 182 ? 2.671 -8.888 -10.155 1.00 94.62 182 PRO A N 1
ATOM 1444 C CA . PRO A 1 182 ? 2.806 -7.583 -10.791 1.00 94.62 182 PRO A CA 1
ATOM 1445 C C . PRO A 1 182 ? 3.018 -7.722 -12.307 1.00 94.62 182 PRO A C 1
ATOM 1447 O O . PRO A 1 182 ? 3.430 -8.782 -12.785 1.00 94.62 182 PRO A O 1
ATOM 1450 N N . LYS A 1 183 ? 2.681 -6.676 -13.066 1.00 91.69 183 LYS A N 1
ATOM 1451 C CA . LYS A 1 183 ? 2.790 -6.635 -14.533 1.00 91.69 183 LYS A CA 1
ATOM 1452 C C . LYS A 1 183 ? 3.346 -5.324 -15.054 1.00 91.69 183 LYS A C 1
ATOM 1454 O O . LYS A 1 183 ? 3.113 -4.289 -14.395 1.00 91.69 183 LYS A O 1
#

Sequence (183 aa):
MSKSIGNGVQFLNRHLSSKLFQDKESLYPLLNFLKAHNYKGTTMMLNDRIQSLRGLQSALRKAEEYLVSIPEDTPSSEFNHRFQELGLEKGWGDTAKRVHDTIHLLLDLLEAPDPASLEKFLGTIPMMFNVVILSPHGYFAQSNVLGYPDTGGQVVYILDQVRALENEMLLRIKQQGLDITPK

Secondary structure (DSSP, 8-state):
--TTTT-HHHHHHHHHHHHHTSSGGGGHHHHHHHHT-EETTEE-SB-TT--SHHHHHHHHHHHHHHHHTS-TT-BGGGTHHHHHHHTB-S-S-SBHHHHHHHHHHHHHHHHS--HHHHHHHHTTS---S-------SS---SSS-TTSTT-SHHHHHHHHHHHHHHHHHHHHHHHTT------